Protein AF-A0A1A8HWH2-F1 (afdb_monomer_lite)

pLDDT: mean 95.81, std 5.69, range [59.25, 98.81]

Sequence (118 aa):
CTEYQDLVLVTSTRELREAEMRHKIACLISIEGGHSIDSSLPALRMFYQLGVRSMSLTHTCNTPWAESSSKLYNVFQRQGNSLTGFGKAVVEEMNRLGMMVDLSHTSWATAWAVLNHS

Secondary structure (DSSP, 8-state):
--SSTTEEE--SHHHHHHHHHTT-EEE-EEEE-GGGGTT-HHHHHHHHHTTEEEEES-SSS--SSB-BS--S--TT--SS-SB-HHHHHHHHHHHHHT-EEE-TTB-HHHHHHHHTT-

InterPro domains:
  IPR000180 Membrane dipeptidase, active site [PS00869] (31-53)
  IPR008257 Peptidase M19 [PF01244] (3-118)
  IPR008257 Peptidase M19 [PS51365] (1-118)
  IPR008257 Peptidase M19 [PTHR10443] (1-118)
  IPR032466 Metal-dependent hydrolase [SSF51556] (7-118)

Organism: Nothobranchius kuhntae (NCBI:txid321403)

Foldseek 3Di:
DPPDPQEDEDQDPVVVVVSVVVNHDYDADEAEALVQQVLPPVSVVVVVVVRHQEYEHHHLQQDCAAAFQHPPDCVNPDPPAGGDPSNLVVLVSCVVSNHHYDPPRGHPNRVVVSVVSD

Radius of gyration: 15.86 Å; chains: 1; bounding box: 38×27×41 Å

Structure (mmCIF, N/CA/C/O backbone):
data_AF-A0A1A8HWH2-F1
#
_entry.id   AF-A0A1A8HWH2-F1
#
loop_
_atom_site.group_PDB
_atom_site.id
_atom_site.type_symbol
_atom_site.label_atom_id
_atom_site.label_alt_id
_atom_site.label_comp_id
_atom_site.label_asym_id
_atom_site.label_entity_id
_atom_site.label_seq_id
_atom_site.pdbx_PDB_ins_code
_atom_site.Cartn_x
_atom_site.Cartn_y
_atom_site.Cartn_z
_atom_site.occupancy
_atom_site.B_iso_or_equiv
_atom_site.auth_seq_id
_atom_site.auth_comp_id
_atom_site.auth_asym_id
_atom_site.auth_atom_id
_atom_site.pdbx_PDB_model_num
ATOM 1 N N . CYS A 1 1 ? -4.919 -9.438 17.373 1.00 88.56 1 CYS A N 1
ATOM 2 C CA . CYS A 1 1 ? -5.876 -8.600 18.134 1.00 88.56 1 CYS A CA 1
ATOM 3 C C . CYS A 1 1 ? -7.103 -9.387 18.604 1.00 88.56 1 CYS A C 1
ATOM 5 O O . CYS A 1 1 ? -8.127 -8.784 18.878 1.00 88.56 1 CYS A O 1
ATOM 7 N N . THR A 1 2 ? -7.011 -10.718 18.712 1.00 90.00 2 THR A N 1
ATOM 8 C CA . THR A 1 2 ? -8.106 -11.599 19.160 1.00 90.00 2 THR A CA 1
ATOM 9 C C . THR A 1 2 ? -7.841 -12.225 20.530 1.00 90.00 2 THR A C 1
ATOM 11 O O . THR A 1 2 ? -8.784 -12.619 21.201 1.00 90.00 2 THR A O 1
ATOM 14 N N . GLU A 1 3 ? -6.576 -12.306 20.952 1.00 94.75 3 GLU A N 1
ATOM 15 C CA . GLU A 1 3 ? -6.183 -12.922 22.228 1.00 94.75 3 GLU A CA 1
ATOM 16 C C . GLU A 1 3 ? -6.410 -12.006 23.437 1.00 94.75 3 GLU A C 1
ATOM 18 O O . GLU A 1 3 ? -6.755 -12.475 24.517 1.00 94.75 3 GLU A O 1
ATOM 23 N N . TYR A 1 4 ? -6.249 -10.693 23.256 1.00 95.88 4 TYR A N 1
ATOM 24 C CA . TYR A 1 4 ? -6.358 -9.703 24.325 1.00 95.88 4 TYR A CA 1
ATOM 25 C C . TYR A 1 4 ? -7.631 -8.883 24.158 1.00 95.88 4 TYR A C 1
ATOM 27 O O . TYR A 1 4 ? -7.832 -8.262 23.115 1.00 95.88 4 TYR A O 1
ATOM 35 N N . GLN A 1 5 ? -8.458 -8.833 25.206 1.00 94.44 5 GLN A N 1
ATOM 36 C CA . GLN A 1 5 ? -9.736 -8.116 25.181 1.00 94.44 5 GLN A CA 1
ATOM 37 C C . GLN A 1 5 ? -9.581 -6.610 24.949 1.00 94.44 5 GLN A C 1
ATOM 39 O O . GLN A 1 5 ? -10.539 -5.967 24.525 1.00 94.44 5 GLN A O 1
ATOM 44 N N . ASP A 1 6 ? -8.412 -6.035 25.236 1.00 97.00 6 ASP A N 1
ATOM 45 C CA . ASP A 1 6 ? -8.134 -4.604 25.070 1.00 97.00 6 ASP A CA 1
ATOM 46 C C . ASP A 1 6 ? -7.786 -4.213 23.636 1.00 97.00 6 ASP A C 1
ATOM 48 O O . ASP A 1 6 ? -7.819 -3.030 23.306 1.00 97.00 6 ASP A O 1
ATOM 52 N N . LEU A 1 7 ? -7.499 -5.188 22.773 1.00 97.94 7 LEU A N 1
ATOM 53 C CA . LEU A 1 7 ? -7.168 -4.959 21.374 1.00 97.94 7 LEU A CA 1
ATOM 54 C C . LEU A 1 7 ? -8.399 -5.163 20.491 1.00 97.94 7 LEU A C 1
ATOM 56 O O . LEU A 1 7 ? -9.180 -6.090 20.693 1.00 97.94 7 LEU A O 1
ATOM 60 N N . VAL A 1 8 ? -8.539 -4.343 19.453 1.00 97.94 8 VAL A N 1
ATOM 61 C CA . VAL A 1 8 ? -9.572 -4.532 18.428 1.00 97.94 8 VAL A CA 1
ATOM 62 C C . VAL A 1 8 ? -9.005 -4.220 17.050 1.00 97.94 8 VAL A C 1
ATOM 64 O O . VAL A 1 8 ? -8.377 -3.184 16.852 1.00 97.94 8 VAL A O 1
ATOM 67 N N . LEU A 1 9 ? -9.200 -5.128 16.090 1.00 97.56 9 LEU A N 1
ATOM 68 C CA . LEU A 1 9 ? -8.873 -4.856 14.691 1.00 97.56 9 LEU A CA 1
ATOM 69 C C . LEU A 1 9 ? -9.832 -3.792 14.157 1.00 97.56 9 LEU A C 1
ATOM 71 O O . LEU A 1 9 ? -11.045 -3.946 14.290 1.00 97.56 9 LEU A O 1
ATOM 75 N N . VAL A 1 10 ? -9.288 -2.744 13.545 1.00 98.00 10 VAL A N 1
ATOM 76 C CA . VAL A 1 10 ? -10.076 -1.702 12.889 1.00 98.00 10 VAL A CA 1
ATOM 77 C C . VAL A 1 10 ? -9.619 -1.522 11.454 1.00 98.00 10 VAL A C 1
ATOM 79 O O . VAL A 1 10 ? -8.441 -1.632 11.118 1.00 98.00 10 VAL A O 1
ATOM 82 N N . THR A 1 11 ? -10.582 -1.229 10.596 1.00 98.06 11 THR A N 1
ATOM 83 C CA . THR A 1 11 ? -10.381 -1.114 9.154 1.00 98.06 11 THR A CA 1
ATOM 84 C C . THR A 1 11 ? -11.013 0.146 8.564 1.00 98.06 11 THR A C 1
ATOM 86 O O . THR A 1 11 ? -10.996 0.351 7.350 1.00 98.06 11 THR A O 1
ATOM 89 N N . SER A 1 12 ? -11.565 1.013 9.412 1.00 97.69 12 SER A N 1
ATOM 90 C CA . SER A 1 12 ? -12.139 2.296 9.021 1.00 97.69 12 SER A CA 1
ATOM 91 C C . SER A 1 12 ? -11.963 3.337 10.125 1.00 97.69 12 SER A C 1
ATOM 93 O O . SER A 1 12 ? -11.773 3.009 11.296 1.00 97.69 12 SER A O 1
ATOM 95 N N . THR A 1 13 ? -12.083 4.614 9.764 1.00 97.00 13 THR A N 1
ATOM 96 C CA . THR A 1 13 ? -12.064 5.725 10.729 1.00 97.00 13 THR A CA 1
ATOM 97 C C . THR A 1 13 ? -13.238 5.667 11.706 1.00 97.00 13 THR A C 1
ATOM 99 O O . THR A 1 13 ? -13.101 6.080 12.856 1.00 97.00 13 THR A O 1
ATOM 102 N N . ARG A 1 14 ? -14.384 5.121 11.279 1.00 98.12 14 ARG A N 1
ATOM 103 C CA . ARG A 1 14 ? -15.536 4.868 12.151 1.00 98.12 14 ARG A CA 1
ATOM 104 C C . ARG A 1 14 ? -15.188 3.841 13.228 1.00 98.12 14 ARG A C 1
ATOM 106 O O . ARG A 1 14 ? -15.367 4.128 14.405 1.00 98.12 14 ARG A O 1
ATOM 113 N N . GLU A 1 15 ? -14.639 2.693 12.836 1.00 97.94 15 GLU A N 1
ATOM 114 C CA . GLU A 1 15 ? -14.221 1.644 13.778 1.00 97.94 15 GLU A CA 1
ATOM 115 C C . GLU A 1 15 ? -13.112 2.125 14.723 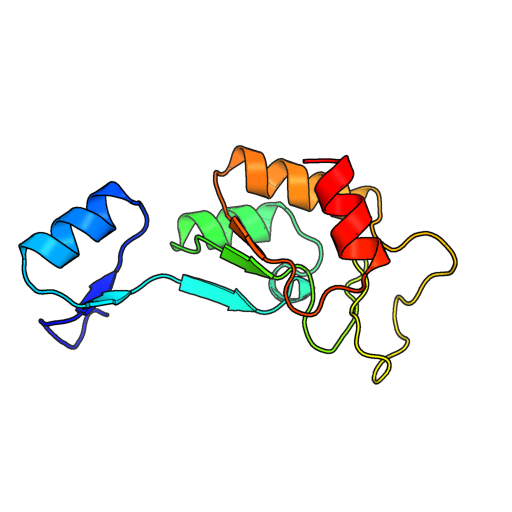1.00 97.94 15 GLU A C 1
ATOM 117 O O . GLU A 1 15 ? -13.131 1.790 15.905 1.00 97.94 15 GLU A O 1
ATOM 122 N N . LEU A 1 16 ? -12.186 2.958 14.233 1.00 97.69 16 LEU A N 1
ATOM 123 C CA . LEU A 1 16 ? -11.168 3.607 15.062 1.00 97.69 16 LEU A CA 1
ATOM 124 C C . LEU A 1 16 ? -11.803 4.476 16.163 1.00 97.69 16 LEU A C 1
ATOM 126 O O . LEU A 1 16 ? -11.462 4.320 17.333 1.00 97.69 16 LEU A O 1
ATOM 130 N N . ARG A 1 17 ? -12.773 5.335 15.816 1.00 98.06 17 ARG A N 1
ATOM 131 C CA . ARG A 1 17 ? -13.507 6.163 16.794 1.00 98.06 17 ARG A CA 1
ATOM 132 C C . ARG A 1 17 ? -14.328 5.316 17.772 1.00 98.06 17 ARG A C 1
ATOM 134 O O . ARG A 1 17 ? -14.395 5.621 18.956 1.00 98.06 17 ARG A O 1
ATOM 141 N N .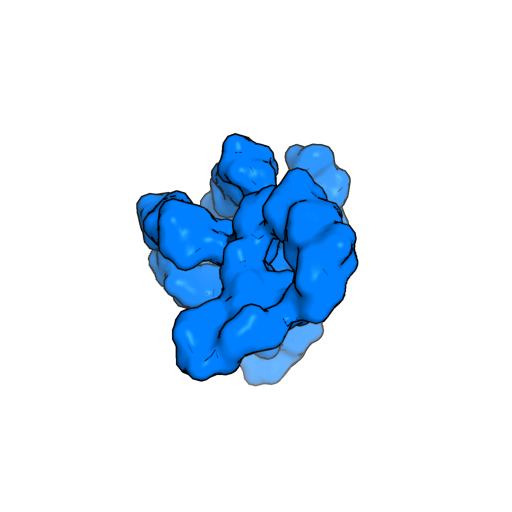 GLU A 1 18 ? -14.940 4.230 17.302 1.00 98.12 18 GLU A N 1
ATOM 142 C CA . GLU A 1 18 ? -15.672 3.282 18.155 1.00 98.12 18 GLU A CA 1
ATOM 143 C C . GLU A 1 18 ? -14.755 2.513 19.116 1.00 98.12 18 GLU A C 1
ATOM 145 O O . GLU A 1 18 ? -15.177 2.152 20.216 1.00 98.12 18 GLU A O 1
ATOM 150 N N . ALA A 1 19 ? -13.513 2.226 18.722 1.00 97.50 19 ALA A N 1
ATOM 151 C CA . ALA A 1 19 ? -12.510 1.643 19.608 1.00 97.50 19 ALA A CA 1
ATOM 152 C C . ALA A 1 19 ? -12.100 2.637 20.703 1.00 97.50 19 ALA A C 1
ATOM 154 O O . ALA A 1 19 ? -12.093 2.273 21.878 1.00 97.50 19 ALA A O 1
ATOM 155 N N . GLU A 1 20 ? -11.861 3.897 20.331 1.00 96.56 20 GLU A N 1
ATOM 156 C CA . GLU A 1 20 ? -11.516 4.980 21.257 1.00 96.56 20 GLU A CA 1
ATOM 157 C C . GLU A 1 20 ? -12.611 5.204 22.313 1.00 96.56 20 GLU A C 1
ATOM 159 O O . GLU A 1 20 ? -12.327 5.167 23.510 1.00 96.56 20 GLU A O 1
ATOM 164 N N . MET A 1 21 ? -13.880 5.315 21.896 1.00 97.88 21 MET A N 1
ATOM 165 C CA . MET A 1 21 ? -15.023 5.465 22.814 1.00 97.88 21 MET A CA 1
ATOM 166 C C . MET A 1 21 ? -15.193 4.282 23.778 1.00 97.88 21 MET A C 1
ATOM 168 O O . MET A 1 21 ? -15.743 4.441 24.863 1.00 97.88 21 MET A O 1
ATOM 172 N N . ARG A 1 22 ? -14.744 3.084 23.386 1.00 97.06 22 ARG A N 1
ATOM 173 C CA . ARG A 1 22 ? -14.793 1.869 24.215 1.00 97.06 22 ARG A CA 1
ATOM 174 C C . ARG A 1 22 ? -13.513 1.642 25.021 1.00 97.06 22 ARG A C 1
ATOM 176 O O . ARG A 1 22 ? -13.376 0.575 25.619 1.00 97.06 22 ARG A O 1
ATOM 183 N N . HIS A 1 23 ? -12.585 2.601 25.022 1.00 97.12 23 HIS A N 1
ATOM 184 C CA . HIS A 1 23 ? -11.275 2.494 25.667 1.00 97.12 23 HIS A CA 1
ATOM 185 C C . HIS A 1 23 ? -10.484 1.251 25.218 1.00 97.12 23 HIS A C 1
ATOM 187 O O . HIS A 1 23 ? -9.858 0.567 26.027 1.00 97.12 23 HIS A O 1
ATOM 193 N N . LYS A 1 24 ? -10.536 0.936 23.918 1.00 97.94 24 LYS A N 1
ATOM 194 C CA . LYS A 1 24 ? -9.783 -0.158 23.291 1.00 97.94 24 LYS A CA 1
ATOM 195 C C . LYS A 1 24 ? -8.616 0.376 22.468 1.00 97.94 24 LYS A C 1
ATOM 197 O O . LYS A 1 24 ? -8.697 1.448 21.874 1.00 97.94 24 LYS A O 1
ATOM 202 N N . ILE A 1 25 ? -7.548 -0.410 22.383 1.00 97.88 25 ILE A N 1
ATOM 203 C CA . ILE A 1 25 ? -6.407 -0.156 21.506 1.00 97.88 25 ILE A CA 1
ATOM 204 C C . ILE A 1 25 ? -6.769 -0.648 20.103 1.00 97.88 25 ILE A C 1
ATOM 206 O O . ILE A 1 25 ? -6.955 -1.844 19.858 1.00 97.88 25 ILE A O 1
ATOM 210 N N . ALA A 1 26 ? -6.872 0.296 19.176 1.00 97.62 26 ALA A N 1
ATOM 211 C CA . ALA A 1 26 ? -7.134 0.026 17.775 1.00 97.62 26 ALA A CA 1
ATOM 212 C C . ALA A 1 26 ? -5.888 -0.538 17.075 1.00 97.62 26 ALA A C 1
ATOM 214 O O . ALA A 1 26 ? -4.846 0.110 17.008 1.00 97.62 26 ALA A O 1
ATOM 215 N N . CYS A 1 27 ? -6.014 -1.733 16.508 1.00 97.56 27 CYS A N 1
ATOM 216 C CA . CYS A 1 27 ? -5.010 -2.337 15.647 1.00 97.56 27 CYS A CA 1
ATOM 217 C C . CYS A 1 27 ? -5.332 -2.046 14.181 1.00 97.56 27 CYS A C 1
ATOM 219 O O . CYS A 1 27 ? -6.394 -2.448 13.705 1.00 97.56 27 CYS A O 1
ATOM 221 N N . LEU A 1 28 ? -4.397 -1.449 13.445 1.00 96.88 28 LEU A N 1
ATOM 222 C CA . LEU A 1 28 ? -4.438 -1.387 11.984 1.00 96.88 28 LEU A CA 1
ATOM 223 C C . LEU A 1 28 ? -3.347 -2.277 11.394 1.00 96.88 28 LEU A C 1
ATOM 225 O O . LEU A 1 28 ? -2.276 -2.424 11.980 1.00 96.88 28 LEU A O 1
ATOM 229 N N . ILE A 1 29 ? -3.611 -2.845 10.218 1.00 98.12 29 ILE A N 1
ATOM 230 C CA . ILE A 1 29 ? -2.623 -3.632 9.479 1.00 98.12 29 ILE A CA 1
ATOM 231 C C . ILE A 1 29 ? -2.051 -2.764 8.354 1.00 98.12 29 ILE A C 1
ATOM 233 O O . ILE A 1 29 ? -2.794 -2.255 7.506 1.00 98.12 29 ILE A O 1
ATOM 237 N N . SER A 1 30 ? -0.727 -2.618 8.355 1.00 98.19 30 SER A N 1
ATOM 238 C CA . SER A 1 30 ? 0.052 -1.986 7.290 1.00 98.19 30 SER A CA 1
ATOM 239 C C . SER A 1 30 ? 1.058 -2.987 6.731 1.00 98.19 30 SER A C 1
ATOM 241 O O . SER A 1 30 ? 1.589 -3.808 7.479 1.00 98.19 30 SER A O 1
ATOM 243 N N . ILE A 1 31 ? 1.312 -2.916 5.428 1.00 98.56 31 ILE A N 1
ATOM 244 C CA . ILE A 1 31 ? 2.380 -3.666 4.765 1.00 98.56 31 ILE A CA 1
ATOM 245 C C . ILE A 1 31 ? 3.566 -2.734 4.542 1.00 98.56 31 ILE A C 1
ATOM 247 O O . ILE A 1 31 ? 3.437 -1.703 3.884 1.00 98.56 31 ILE A O 1
ATOM 251 N N . GLU A 1 32 ? 4.738 -3.123 5.032 1.00 98.44 32 GLU A N 1
ATOM 252 C CA . GLU A 1 32 ? 5.974 -2.383 4.795 1.00 98.44 32 GLU A CA 1
ATOM 253 C C . GLU A 1 32 ? 6.737 -2.973 3.598 1.00 98.44 32 GLU A C 1
ATOM 255 O O . GLU A 1 32 ? 7.540 -3.897 3.719 1.00 98.44 32 GLU A O 1
ATOM 260 N N . GLY A 1 33 ? 6.468 -2.434 2.410 1.00 98.12 33 GLY A N 1
ATOM 261 C CA . GLY A 1 33 ? 7.179 -2.741 1.179 1.00 98.12 33 GLY A CA 1
ATOM 262 C C . GLY A 1 33 ? 6.328 -3.459 0.136 1.00 98.12 33 GLY A C 1
ATOM 263 O O . GLY A 1 33 ? 5.839 -4.576 0.329 1.00 98.12 33 GLY A O 1
ATOM 264 N N . GLY A 1 34 ? 6.261 -2.855 -1.051 1.00 98.31 34 GLY A N 1
ATOM 265 C CA . GLY A 1 34 ? 5.501 -3.356 -2.195 1.00 98.31 34 GLY A CA 1
ATOM 266 C C . GLY A 1 34 ? 6.016 -4.662 -2.810 1.00 98.31 34 GLY A C 1
ATOM 267 O O . GLY A 1 34 ? 5.353 -5.238 -3.668 1.00 98.31 34 GLY A O 1
ATOM 268 N N . HIS A 1 35 ? 7.165 -5.184 -2.372 1.00 97.88 35 HIS A N 1
ATOM 269 C CA . HIS A 1 35 ? 7.586 -6.538 -2.747 1.00 97.88 35 HIS A CA 1
ATOM 270 C C . HIS A 1 35 ? 6.603 -7.604 -2.224 1.00 97.88 35 HIS A C 1
ATOM 272 O O . HIS A 1 35 ? 6.485 -8.663 -2.829 1.00 97.88 35 HIS A O 1
ATOM 278 N N . SER A 1 36 ? 5.826 -7.291 -1.181 1.00 98.50 36 SER A N 1
ATOM 279 C CA . SER A 1 36 ? 4.786 -8.166 -0.622 1.00 98.50 36 SER A CA 1
ATOM 280 C C . SER A 1 36 ? 3.675 -8.526 -1.611 1.00 98.50 36 SER A C 1
ATOM 282 O O . SER A 1 36 ? 3.053 -9.574 -1.467 1.00 98.50 36 SER A O 1
ATOM 284 N N . ILE A 1 37 ? 3.409 -7.674 -2.611 1.00 98.62 37 ILE A N 1
ATOM 285 C CA . ILE A 1 37 ? 2.388 -7.947 -3.634 1.00 98.62 37 ILE A CA 1
ATOM 286 C C . ILE A 1 37 ? 2.948 -8.663 -4.863 1.00 98.62 37 ILE A C 1
ATOM 288 O O . ILE A 1 37 ? 2.181 -8.925 -5.779 1.00 98.62 37 ILE A O 1
ATOM 292 N N . ASP A 1 38 ? 4.260 -8.909 -4.927 1.00 98.25 38 ASP A N 1
ATOM 293 C CA . ASP A 1 38 ? 4.953 -9.546 -6.057 1.00 98.25 38 ASP A CA 1
ATOM 294 C C . ASP A 1 38 ? 4.469 -9.067 -7.442 1.00 98.25 38 ASP A C 1
ATOM 296 O O . ASP A 1 38 ? 4.135 -9.832 -8.342 1.00 98.25 38 ASP A O 1
ATOM 300 N N . SER A 1 39 ? 4.354 -7.743 -7.595 1.00 98.38 39 SER A N 1
ATOM 301 C CA . SER A 1 39 ? 3.850 -7.099 -8.820 1.00 98.38 39 SER A CA 1
ATOM 302 C C . SER A 1 39 ? 2.460 -7.591 -9.276 1.00 98.38 39 SER A C 1
ATOM 304 O O . SER A 1 39 ? 2.181 -7.676 -10.471 1.00 98.38 39 SER A O 1
ATOM 306 N N . SER A 1 40 ? 1.559 -7.870 -8.328 1.00 98.69 40 SER A N 1
ATOM 307 C CA . SER A 1 40 ? 0.204 -8.377 -8.574 1.00 98.69 40 SER A CA 1
ATOM 308 C C . SER A 1 40 ? -0.875 -7.485 -7.946 1.00 98.69 40 SER A C 1
ATOM 310 O O . SER A 1 40 ? -1.037 -7.418 -6.726 1.00 98.69 40 SER A O 1
ATOM 312 N N . LEU A 1 41 ? -1.688 -6.829 -8.785 1.00 98.75 41 LEU A N 1
ATOM 313 C CA . LEU A 1 41 ? -2.887 -6.104 -8.331 1.00 98.75 41 LEU A CA 1
ATOM 314 C C . LEU A 1 41 ? -3.931 -7.023 -7.661 1.00 98.75 41 LEU A C 1
ATOM 316 O O . LEU A 1 41 ? -4.543 -6.603 -6.678 1.00 98.75 41 LEU A O 1
ATOM 320 N N . PRO A 1 42 ? -4.156 -8.273 -8.123 1.00 98.75 42 PRO A N 1
ATOM 321 C CA . PRO A 1 42 ? -4.957 -9.232 -7.366 1.00 98.75 42 PRO A CA 1
ATOM 322 C C . PRO A 1 42 ? -4.452 -9.461 -5.936 1.00 98.75 42 PRO A C 1
ATOM 324 O O . PRO A 1 42 ? -5.269 -9.480 -5.017 1.00 98.75 42 PRO A O 1
ATOM 327 N N . ALA A 1 43 ? -3.134 -9.576 -5.731 1.00 98.75 43 ALA A N 1
ATOM 328 C CA . ALA A 1 43 ? -2.566 -9.733 -4.391 1.00 98.75 43 ALA A CA 1
ATOM 329 C C . ALA A 1 43 ? -2.817 -8.490 -3.522 1.00 98.75 43 ALA A C 1
ATOM 331 O O . ALA A 1 43 ? -3.259 -8.623 -2.383 1.00 98.75 43 ALA A O 1
ATOM 332 N N . LEU A 1 44 ? -2.646 -7.282 -4.077 1.00 98.81 44 LEU A N 1
ATOM 333 C CA . LEU A 1 44 ? -2.989 -6.026 -3.396 1.00 98.81 44 LEU A CA 1
ATOM 334 C C . LEU A 1 44 ? -4.454 -6.005 -2.921 1.00 98.81 44 LEU A C 1
ATOM 336 O O . LEU A 1 44 ? -4.734 -5.698 -1.760 1.00 98.81 44 LEU A O 1
ATOM 340 N N . ARG A 1 45 ? -5.396 -6.381 -3.796 1.00 98.81 45 ARG A N 1
ATOM 341 C CA . ARG A 1 45 ? -6.823 -6.474 -3.442 1.00 98.81 45 ARG A CA 1
ATOM 342 C C . ARG A 1 45 ? -7.090 -7.520 -2.366 1.00 98.81 45 ARG A C 1
ATOM 344 O O . ARG A 1 45 ? -7.890 -7.268 -1.468 1.00 98.81 45 ARG A O 1
ATOM 351 N N . MET A 1 46 ? -6.428 -8.671 -2.444 1.00 98.75 46 MET A N 1
ATOM 352 C CA . MET A 1 46 ? -6.536 -9.722 -1.433 1.00 98.75 46 MET A CA 1
ATOM 353 C C . MET A 1 46 ? -6.061 -9.217 -0.064 1.00 98.75 46 MET A C 1
ATOM 355 O O . MET A 1 46 ? -6.767 -9.393 0.923 1.00 98.75 46 MET A O 1
ATOM 359 N N . PHE A 1 47 ? -4.928 -8.512 0.008 1.00 98.75 47 PHE A N 1
ATOM 360 C CA . PHE A 1 47 ? -4.465 -7.904 1.260 1.00 98.75 47 PHE A CA 1
ATOM 361 C C . PHE A 1 47 ? -5.464 -6.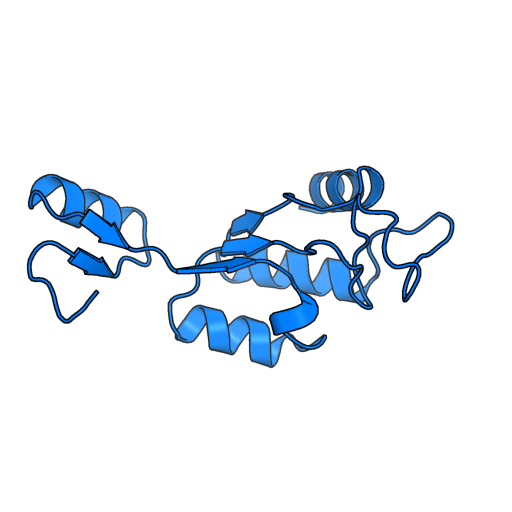896 1.828 1.00 98.75 47 PHE A C 1
ATOM 363 O O . PHE A 1 47 ? -5.739 -6.908 3.029 1.00 98.75 47 PHE A O 1
ATOM 370 N N . TYR A 1 48 ? -6.066 -6.064 0.977 1.00 98.75 48 TYR A N 1
ATOM 371 C CA . TYR A 1 48 ? -7.119 -5.152 1.419 1.00 98.75 48 TYR A CA 1
ATOM 372 C C . TYR A 1 48 ? -8.325 -5.902 2.008 1.00 98.75 48 TYR A C 1
ATOM 374 O O . TYR A 1 48 ? -8.838 -5.516 3.064 1.00 98.75 48 TYR A O 1
ATOM 382 N N . GLN A 1 49 ? -8.758 -6.995 1.368 1.00 98.44 49 GLN A N 1
ATOM 383 C CA . GLN A 1 49 ? -9.836 -7.855 1.874 1.00 98.44 49 GLN A CA 1
ATOM 384 C C . GLN A 1 49 ? -9.481 -8.506 3.219 1.00 98.44 49 GLN A C 1
ATOM 386 O O . GLN A 1 49 ? -10.357 -8.655 4.066 1.00 98.44 49 GLN A O 1
ATOM 391 N N . LEU A 1 50 ? -8.203 -8.820 3.450 1.00 98.06 50 LEU A N 1
ATOM 392 C CA . LEU A 1 50 ? -7.690 -9.346 4.721 1.00 98.06 50 LEU A CA 1
ATOM 393 C C . LEU A 1 50 ? -7.532 -8.277 5.823 1.00 98.06 50 LEU A C 1
ATOM 395 O O . LEU A 1 50 ? -7.137 -8.606 6.938 1.00 98.06 50 LEU A O 1
ATOM 399 N N . GLY A 1 51 ? -7.855 -7.009 5.541 1.00 98.06 51 GLY A N 1
ATOM 400 C CA . GLY A 1 51 ? -7.878 -5.928 6.533 1.00 98.06 51 GLY A CA 1
ATOM 401 C C . GLY A 1 51 ? -6.714 -4.940 6.452 1.00 98.06 51 GLY A C 1
ATOM 402 O O . GLY A 1 51 ? -6.645 -4.027 7.272 1.00 98.06 51 GLY A O 1
ATOM 403 N N . VAL A 1 52 ? -5.821 -5.064 5.465 1.00 98.62 52 VAL A N 1
ATOM 404 C CA . VAL A 1 52 ? -4.736 -4.093 5.248 1.00 98.62 52 VAL A CA 1
ATOM 405 C C . VAL A 1 52 ? -5.311 -2.745 4.817 1.00 98.62 52 VAL A C 1
ATOM 407 O O . VAL A 1 52 ? -6.178 -2.679 3.941 1.00 98.62 52 VAL A O 1
ATOM 410 N N . ARG A 1 53 ? -4.836 -1.653 5.427 1.00 98.50 53 ARG A N 1
ATOM 411 C CA . ARG A 1 53 ? -5.296 -0.283 5.123 1.00 98.50 53 ARG A CA 1
ATOM 412 C C . ARG A 1 53 ? -4.194 0.683 4.712 1.00 98.50 53 ARG A C 1
ATOM 414 O O . ARG A 1 53 ? -4.504 1.799 4.308 1.00 98.50 53 ARG A O 1
ATOM 421 N N . SER A 1 54 ? -2.944 0.242 4.737 1.00 98.44 54 SER A N 1
ATOM 422 C CA . SER A 1 54 ? -1.797 1.007 4.261 1.00 98.44 54 SER A CA 1
ATOM 423 C C . SER A 1 54 ? -0.751 0.074 3.667 1.00 98.44 54 SER A C 1
ATOM 425 O O . SER A 1 54 ? -0.606 -1.062 4.127 1.00 98.44 54 SER A O 1
ATOM 427 N N . MET A 1 55 ? -0.022 0.549 2.662 1.00 98.75 55 MET A N 1
ATOM 428 C CA . MET A 1 55 ? 1.160 -0.137 2.150 1.00 98.75 55 MET A CA 1
ATOM 429 C C . MET A 1 55 ? 2.228 0.879 1.756 1.00 98.75 55 MET A C 1
ATOM 431 O O . MET A 1 55 ? 1.931 1.824 1.021 1.00 98.75 55 MET A O 1
ATOM 435 N N . SER A 1 56 ? 3.471 0.663 2.190 1.00 98.50 56 SER A N 1
ATOM 436 C CA . SER A 1 56 ? 4.606 1.415 1.657 1.00 98.50 56 SER A CA 1
ATOM 437 C C . SER A 1 56 ? 5.053 0.844 0.315 1.00 98.50 56 SER A C 1
ATOM 439 O O . SER A 1 56 ? 5.148 -0.373 0.129 1.00 98.50 56 SER A O 1
ATOM 441 N N . LEU A 1 57 ? 5.309 1.716 -0.665 1.00 98.31 57 LEU A N 1
ATOM 442 C CA . LEU A 1 57 ? 5.612 1.270 -2.035 1.00 98.31 57 LEU A CA 1
ATOM 443 C C . LEU A 1 57 ? 6.942 0.510 -2.124 1.00 98.31 57 LEU A C 1
ATOM 445 O O . LEU A 1 57 ? 7.107 -0.384 -2.956 1.00 98.31 57 LEU A O 1
ATOM 449 N N . THR A 1 58 ? 7.879 0.834 -1.238 1.00 98.19 58 THR A N 1
ATOM 450 C CA . THR A 1 58 ? 9.202 0.216 -1.137 1.00 98.19 58 THR A CA 1
ATOM 451 C C . THR A 1 58 ? 9.597 0.043 0.326 1.00 98.19 58 THR A C 1
ATOM 453 O O . THR A 1 58 ? 8.988 0.626 1.212 1.00 98.19 58 THR A O 1
ATOM 456 N N . HIS A 1 59 ? 10.653 -0.728 0.567 1.00 97.50 59 HIS A N 1
ATOM 457 C CA . HIS A 1 59 ? 11.380 -0.745 1.840 1.00 97.50 59 HIS A CA 1
ATOM 458 C C . HIS A 1 59 ? 12.856 -0.430 1.521 1.00 97.50 59 HIS A C 1
ATOM 460 O O . HIS A 1 59 ? 13.125 0.411 0.665 1.00 97.50 59 HIS A O 1
ATOM 466 N N . THR A 1 60 ? 13.834 -1.113 2.116 1.00 96.38 60 THR A N 1
ATOM 467 C CA . THR A 1 60 ? 15.272 -0.964 1.808 1.00 96.38 60 THR A CA 1
ATOM 468 C C . THR A 1 60 ? 15.649 -1.340 0.366 1.00 96.38 60 THR A C 1
ATOM 470 O O . THR A 1 60 ? 16.746 -1.008 -0.082 1.00 96.38 60 THR A O 1
ATOM 473 N N . CYS A 1 61 ? 14.776 -2.032 -0.370 1.00 95.44 61 CYS A N 1
ATOM 474 C CA . CYS A 1 61 ? 14.981 -2.444 -1.759 1.00 95.44 61 CYS A CA 1
ATOM 475 C C . CYS A 1 61 ? 13.960 -1.804 -2.711 1.00 95.44 61 CYS A C 1
ATOM 477 O O . CYS A 1 61 ? 12.834 -1.477 -2.325 1.00 95.44 61 CYS A O 1
ATOM 479 N N . ASN A 1 62 ? 14.362 -1.656 -3.976 1.00 96.75 62 ASN A N 1
ATOM 480 C CA . ASN A 1 62 ? 13.452 -1.282 -5.057 1.00 96.75 62 ASN A CA 1
ATOM 481 C C . ASN A 1 62 ? 12.484 -2.436 -5.348 1.00 96.75 62 ASN A C 1
ATOM 483 O O . ASN A 1 62 ? 12.844 -3.609 -5.230 1.00 96.75 62 ASN A O 1
ATOM 487 N N . THR A 1 63 ? 11.284 -2.108 -5.815 1.00 97.62 63 THR A N 1
ATOM 488 C CA . THR A 1 63 ? 10.395 -3.079 -6.463 1.00 97.62 63 THR A CA 1
ATOM 489 C C . THR A 1 63 ? 10.582 -3.005 -7.984 1.00 97.62 63 THR A C 1
ATOM 491 O O . THR A 1 63 ? 11.140 -2.025 -8.498 1.00 97.62 63 THR A O 1
ATOM 494 N N . PRO A 1 64 ? 10.068 -3.975 -8.767 1.00 97.12 64 PRO A N 1
ATOM 495 C CA . PRO A 1 64 ? 10.039 -3.868 -10.226 1.00 97.12 64 PRO A CA 1
ATOM 496 C C . PRO A 1 64 ? 9.319 -2.621 -10.745 1.00 97.12 64 PRO A C 1
ATOM 498 O O . PRO A 1 64 ? 9.459 -2.301 -11.924 1.00 97.12 64 PRO A O 1
ATOM 501 N N . TRP A 1 65 ? 8.629 -1.863 -9.888 1.00 97.44 65 TRP A N 1
ATOM 502 C CA . TRP A 1 65 ? 7.765 -0.760 -10.281 1.00 97.44 65 TRP A CA 1
ATOM 503 C C . TRP A 1 65 ? 7.929 0.559 -9.506 1.00 97.44 65 TRP A C 1
ATOM 505 O O . TRP A 1 65 ? 7.382 1.556 -9.983 1.00 97.44 65 TRP A O 1
ATOM 515 N N . ALA A 1 66 ? 8.695 0.598 -8.409 1.00 97.50 66 ALA A N 1
ATOM 516 C CA . ALA A 1 66 ? 9.014 1.797 -7.625 1.00 97.50 66 ALA A CA 1
ATOM 517 C C . ALA A 1 66 ? 10.449 1.755 -7.057 1.00 97.50 66 ALA A C 1
ATOM 519 O O . ALA A 1 66 ? 10.957 0.685 -6.712 1.00 97.50 66 ALA A O 1
ATOM 520 N N . GLU A 1 67 ? 11.105 2.914 -6.942 1.00 96.94 67 GLU A N 1
ATOM 521 C CA . GLU A 1 67 ? 12.454 3.024 -6.363 1.00 96.94 67 GLU A CA 1
ATOM 522 C C . GLU A 1 67 ? 12.463 3.408 -4.882 1.00 96.94 67 GLU A C 1
ATOM 524 O O . GLU A 1 67 ? 11.706 4.282 -4.448 1.00 96.94 67 GLU A O 1
ATOM 529 N N . SER A 1 68 ? 13.396 2.800 -4.148 1.00 96.88 68 SER A N 1
ATOM 530 C CA . SER A 1 68 ? 13.735 3.089 -2.757 1.00 96.88 68 SER A CA 1
ATOM 531 C C . SER A 1 68 ? 14.751 4.235 -2.653 1.00 96.88 68 SER A C 1
ATOM 533 O O . SER A 1 68 ? 15.563 4.472 -3.554 1.00 96.88 68 SER A O 1
ATOM 535 N N . SER A 1 69 ? 14.736 4.959 -1.534 1.00 95.81 69 SER A N 1
ATOM 536 C CA . SER A 1 69 ? 15.772 5.932 -1.171 1.00 95.81 69 SER A CA 1
ATOM 537 C C . SER A 1 69 ? 17.101 5.257 -0.835 1.00 95.81 69 SER A C 1
ATOM 539 O O . SER A 1 69 ? 18.165 5.853 -1.026 1.00 95.81 69 SER A O 1
ATOM 541 N N . SER A 1 70 ? 17.048 4.004 -0.382 1.00 94.50 70 SER A N 1
ATOM 542 C CA . SER A 1 70 ? 18.219 3.193 -0.083 1.00 94.50 70 SER A CA 1
ATOM 543 C C . SER A 1 70 ? 19.043 2.923 -1.341 1.00 94.50 70 SER A C 1
ATOM 545 O O . SER A 1 70 ? 18.517 2.670 -2.424 1.00 94.50 70 SER A O 1
ATOM 547 N N . LYS A 1 71 ? 20.368 2.936 -1.180 1.00 90.19 71 LYS A N 1
ATOM 548 C CA . LYS A 1 71 ? 21.338 2.553 -2.218 1.00 90.19 71 LYS A CA 1
ATOM 549 C C . LYS A 1 71 ? 21.987 1.196 -1.945 1.00 90.19 71 LYS A C 1
ATOM 551 O O . LYS A 1 71 ? 22.936 0.831 -2.628 1.00 90.19 71 LYS A O 1
ATOM 556 N N . LEU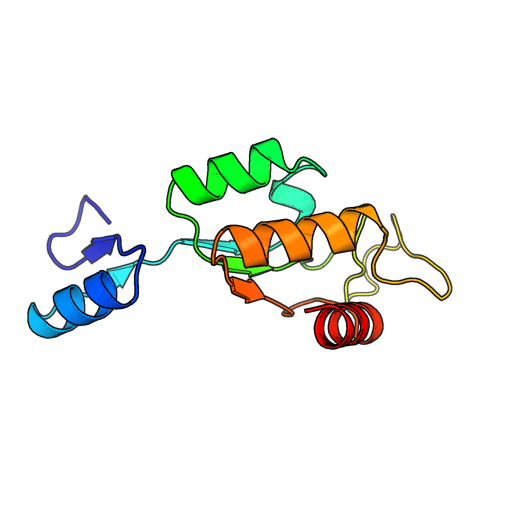 A 1 72 ? 21.476 0.455 -0.955 1.00 92.75 72 LEU A N 1
ATOM 557 C CA . LEU A 1 72 ? 22.018 -0.846 -0.557 1.00 92.75 72 LEU A CA 1
ATOM 558 C C . LEU A 1 72 ? 21.819 -1.916 -1.641 1.00 92.75 72 LEU A C 1
ATOM 560 O O . LEU A 1 72 ? 22.672 -2.780 -1.816 1.00 92.75 72 LEU A O 1
ATOM 564 N N . TYR A 1 73 ? 20.713 -1.835 -2.386 1.00 89.81 73 TYR A N 1
ATOM 565 C CA . TYR A 1 73 ? 20.387 -2.748 -3.478 1.00 89.81 73 TYR A CA 1
ATOM 566 C C . TYR A 1 73 ? 20.162 -1.964 -4.772 1.00 89.81 73 TYR A C 1
ATOM 568 O O . TYR A 1 73 ? 19.396 -1.002 -4.801 1.00 89.81 73 TYR A O 1
ATOM 576 N N . ASN A 1 74 ? 20.806 -2.399 -5.853 1.00 89.62 74 ASN A N 1
ATOM 577 C CA . ASN A 1 74 ? 20.717 -1.776 -7.178 1.00 89.62 74 ASN A CA 1
ATOM 578 C C . ASN A 1 74 ? 19.777 -2.520 -8.145 1.00 89.62 74 ASN A C 1
ATOM 580 O O . ASN A 1 74 ? 19.529 -2.051 -9.255 1.00 89.62 74 ASN A O 1
ATOM 584 N N . VAL A 1 75 ? 19.228 -3.669 -7.740 1.00 92.94 75 VAL A N 1
ATOM 585 C CA . VAL A 1 75 ? 18.236 -4.403 -8.537 1.00 92.94 75 VAL A CA 1
ATOM 586 C C . VAL A 1 75 ? 17.019 -3.502 -8.762 1.00 92.94 75 VAL A C 1
ATOM 588 O O . VAL A 1 75 ? 16.573 -2.828 -7.836 1.00 92.94 75 VAL A O 1
ATOM 591 N N . PHE A 1 76 ? 16.510 -3.457 -9.996 1.00 91.12 76 PHE A N 1
ATOM 592 C CA . PHE A 1 76 ? 15.419 -2.572 -10.444 1.00 91.12 76 PHE A CA 1
ATOM 593 C C . PHE A 1 76 ? 15.671 -1.059 -10.316 1.00 91.12 76 PHE A C 1
ATOM 595 O O . PHE A 1 76 ? 14.736 -0.276 -10.499 1.00 91.12 76 PHE A O 1
ATOM 602 N N . GLN A 1 77 ? 16.913 -0.636 -10.061 1.00 89.38 77 GLN A N 1
ATOM 603 C CA . GLN A 1 77 ? 17.293 0.768 -10.172 1.00 89.38 77 GLN A CA 1
ATOM 604 C C . GLN A 1 77 ? 17.190 1.225 -11.634 1.00 89.38 77 GLN A C 1
ATOM 606 O O . GLN A 1 77 ? 17.575 0.509 -12.560 1.00 89.38 77 GLN A O 1
ATOM 611 N N . ARG A 1 78 ? 16.667 2.428 -11.847 1.00 84.56 78 ARG A N 1
ATOM 612 C CA . ARG A 1 78 ? 16.406 3.032 -13.150 1.00 84.56 78 ARG A CA 1
ATOM 613 C C . ARG A 1 78 ? 17.072 4.399 -13.248 1.00 84.56 78 ARG A C 1
ATOM 615 O O . ARG A 1 78 ? 17.338 5.078 -12.262 1.00 84.56 78 ARG A O 1
ATOM 622 N N . GLN A 1 79 ? 17.357 4.813 -14.480 1.00 77.50 79 GLN A N 1
ATOM 623 C CA . GLN A 1 79 ? 17.768 6.184 -14.760 1.00 77.50 79 GLN A CA 1
ATOM 624 C C . GLN A 1 79 ? 16.545 6.990 -15.196 1.00 77.50 79 GLN A C 1
ATOM 626 O O . GLN A 1 79 ? 15.878 6.647 -16.169 1.00 77.50 79 GLN A O 1
ATOM 631 N N . GLY A 1 80 ? 16.227 8.043 -14.448 1.00 69.88 80 GLY A N 1
ATOM 632 C CA . GLY A 1 80 ? 15.214 9.036 -14.809 1.00 69.88 80 GLY A CA 1
ATOM 633 C C . GLY A 1 80 ? 13.755 8.685 -14.493 1.00 69.88 80 GLY A C 1
ATOM 634 O O . GLY A 1 80 ? 12.985 9.610 -14.260 1.00 69.88 80 GLY A O 1
ATOM 635 N N . ASN A 1 81 ? 13.357 7.405 -14.434 1.00 74.50 81 ASN A N 1
ATOM 636 C CA . ASN A 1 81 ? 11.986 7.024 -14.065 1.00 74.50 81 ASN A CA 1
ATOM 637 C C . ASN A 1 81 ? 11.933 6.130 -12.820 1.00 74.50 81 ASN A C 1
ATOM 639 O O . ASN A 1 81 ? 12.281 4.952 -12.868 1.00 74.50 81 ASN A O 1
ATOM 643 N N . SER A 1 82 ? 11.435 6.693 -11.729 1.00 87.50 82 SER A N 1
ATOM 644 C CA . SER A 1 82 ? 11.343 6.068 -10.409 1.00 87.50 82 SER A CA 1
ATOM 645 C C . SER A 1 82 ? 9.993 5.398 -10.125 1.00 87.50 82 SER A C 1
ATOM 647 O O . SER A 1 82 ? 9.910 4.598 -9.197 1.00 87.50 82 SER A O 1
ATOM 649 N N . LEU A 1 83 ? 8.953 5.676 -10.928 1.00 95.50 83 LEU A N 1
ATOM 650 C CA . LEU A 1 83 ? 7.623 5.064 -10.826 1.00 95.50 83 LEU A CA 1
ATOM 651 C C . LEU A 1 83 ? 7.125 4.631 -12.214 1.00 95.50 83 LEU A C 1
ATOM 653 O O . LEU A 1 83 ? 6.783 5.436 -13.081 1.00 95.50 83 LEU A O 1
ATOM 657 N N . THR A 1 84 ? 7.083 3.322 -12.432 1.00 96.06 84 THR A N 1
ATOM 658 C CA . THR A 1 84 ? 6.700 2.745 -13.733 1.00 96.06 84 THR A CA 1
ATOM 659 C C . THR A 1 84 ? 5.201 2.872 -14.023 1.00 96.06 84 THR A C 1
ATOM 661 O O . THR A 1 84 ? 4.417 3.203 -13.139 1.00 96.06 84 THR A O 1
ATOM 664 N N . GLY A 1 85 ? 4.772 2.522 -15.243 1.00 96.31 85 GLY A N 1
ATOM 665 C CA . GLY A 1 85 ? 3.344 2.421 -15.576 1.00 96.31 85 GLY A CA 1
ATOM 666 C C . GLY A 1 85 ? 2.580 1.433 -14.683 1.00 96.31 85 GLY A C 1
ATOM 667 O O . GLY A 1 85 ? 1.475 1.735 -14.252 1.00 96.31 85 GLY A O 1
ATOM 668 N N . PHE A 1 86 ? 3.193 0.302 -14.316 1.00 97.75 86 PHE A N 1
ATOM 669 C CA . PHE A 1 86 ? 2.595 -0.609 -13.336 1.00 97.75 86 PHE A CA 1
ATOM 670 C C . PHE A 1 86 ? 2.540 0.016 -11.935 1.00 97.75 86 PHE A C 1
ATOM 672 O O . PHE A 1 86 ? 1.544 -0.124 -11.240 1.00 97.75 86 PHE A O 1
ATOM 679 N N . GLY A 1 87 ? 3.578 0.757 -11.534 1.00 97.75 87 GLY A N 1
ATOM 680 C CA . GLY A 1 87 ? 3.596 1.471 -10.253 1.00 97.75 87 GLY A CA 1
ATOM 681 C C . GLY A 1 87 ? 2.490 2.523 -10.151 1.00 97.75 87 GLY A C 1
ATOM 682 O O . GLY A 1 87 ? 1.855 2.640 -9.109 1.00 97.75 87 GLY A O 1
ATOM 683 N N . LYS A 1 88 ? 2.199 3.225 -11.251 1.00 97.81 88 LYS A N 1
ATOM 684 C CA . LYS A 1 88 ? 1.035 4.115 -11.366 1.00 97.81 88 LYS A CA 1
ATOM 685 C C . LYS A 1 88 ? -0.278 3.354 -11.182 1.00 97.81 88 LYS A C 1
ATOM 687 O O . LYS A 1 88 ? -1.059 3.716 -10.315 1.00 97.81 88 LYS A O 1
ATOM 692 N N . ALA A 1 89 ? -0.454 2.228 -11.876 1.00 98.50 89 ALA A N 1
ATOM 693 C CA . ALA A 1 89 ? -1.636 1.378 -11.706 1.00 98.50 89 ALA A CA 1
ATOM 694 C C . ALA A 1 89 ? -1.797 0.839 -10.266 1.00 98.50 89 ALA A C 1
ATOM 696 O O . ALA A 1 89 ? -2.918 0.677 -9.789 1.00 98.50 89 ALA A O 1
ATOM 697 N N . VAL A 1 90 ? -0.695 0.579 -9.549 1.00 98.62 90 VAL A N 1
ATOM 698 C CA . VAL A 1 90 ? -0.729 0.232 -8.116 1.00 98.62 90 VAL A CA 1
ATOM 699 C C . VAL A 1 90 ? -1.271 1.398 -7.290 1.00 98.62 90 VAL A C 1
ATOM 701 O O . VAL A 1 90 ? -2.172 1.185 -6.485 1.00 98.62 90 VAL A O 1
ATOM 704 N N . VAL A 1 91 ? -0.773 2.618 -7.505 1.00 98.50 91 VAL A N 1
ATOM 705 C CA . VAL A 1 91 ? -1.254 3.826 -6.809 1.00 98.50 91 VAL A CA 1
ATOM 706 C C . VAL A 1 91 ? -2.733 4.086 -7.109 1.00 98.50 91 VAL A C 1
ATOM 708 O O . VAL A 1 91 ? -3.511 4.305 -6.185 1.00 98.50 91 VAL A O 1
ATOM 711 N N . GLU A 1 92 ? -3.147 3.988 -8.373 1.00 98.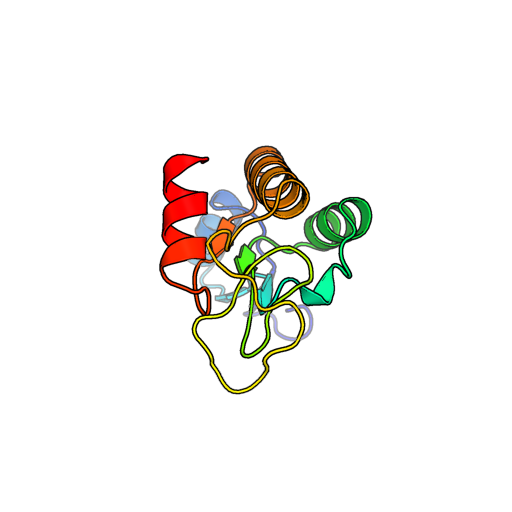62 92 GLU A N 1
ATOM 712 C CA . GLU A 1 92 ? -4.550 4.122 -8.786 1.00 98.62 92 GLU A CA 1
ATOM 713 C C . GLU A 1 92 ? -5.446 3.088 -8.091 1.00 98.62 92 GLU A C 1
ATOM 715 O O . GLU A 1 92 ? -6.526 3.424 -7.604 1.00 98.62 92 GLU A O 1
ATOM 720 N N . GLU A 1 93 ? -4.995 1.836 -7.988 1.00 98.75 93 GLU A N 1
ATOM 721 C CA . GLU A 1 93 ? -5.745 0.784 -7.304 1.00 98.75 93 GLU A CA 1
ATOM 722 C C . GLU A 1 93 ? -5.810 1.014 -5.789 1.00 98.75 93 GLU A C 1
ATOM 724 O O . GLU A 1 93 ? -6.860 0.796 -5.184 1.00 98.75 93 GLU A O 1
ATOM 729 N N . MET A 1 94 ? -4.731 1.497 -5.165 1.00 98.62 94 MET A N 1
ATOM 730 C CA . MET A 1 94 ? -4.735 1.891 -3.752 1.00 98.62 94 MET A CA 1
ATOM 731 C C . MET A 1 94 ? -5.731 3.030 -3.502 1.00 98.62 94 MET A C 1
ATOM 733 O O . MET A 1 94 ? -6.562 2.916 -2.598 1.00 98.62 94 MET A O 1
ATOM 737 N N . ASN A 1 95 ? -5.732 4.060 -4.355 1.00 98.50 95 ASN A N 1
ATOM 738 C CA . ASN A 1 95 ? -6.694 5.162 -4.304 1.00 98.50 95 ASN A CA 1
ATOM 739 C C . ASN A 1 95 ? -8.134 4.651 -4.478 1.00 98.50 95 ASN A C 1
ATOM 741 O O . ASN A 1 95 ? -9.011 4.995 -3.685 1.00 98.50 95 ASN A O 1
ATOM 745 N N . ARG A 1 96 ? -8.381 3.762 -5.452 1.00 98.50 96 ARG A N 1
ATOM 746 C CA . ARG A 1 96 ? -9.702 3.155 -5.694 1.00 98.50 96 ARG A CA 1
ATOM 747 C C . ARG A 1 96 ? -10.198 2.332 -4.501 1.00 98.50 96 ARG A C 1
ATOM 749 O O . ARG A 1 96 ? -11.395 2.317 -4.224 1.00 98.50 96 ARG A O 1
ATOM 756 N N . LEU A 1 97 ? -9.301 1.625 -3.813 1.00 98.31 97 LEU A N 1
ATOM 757 C CA . LEU A 1 97 ? -9.618 0.840 -2.615 1.00 98.31 97 LEU A CA 1
ATOM 758 C C . LEU A 1 97 ? -9.809 1.714 -1.362 1.00 98.31 97 LEU A C 1
ATOM 760 O O . LEU A 1 97 ? -10.368 1.241 -0.373 1.00 98.31 97 LEU A O 1
ATOM 764 N N . GLY A 1 98 ? -9.333 2.961 -1.364 1.00 97.88 98 GLY A N 1
ATOM 765 C CA . GLY A 1 98 ? -9.198 3.755 -0.141 1.00 97.88 98 GLY A CA 1
ATOM 766 C C . GLY A 1 98 ? -8.104 3.210 0.786 1.00 97.88 98 GLY A C 1
ATOM 767 O O . GLY A 1 98 ? -8.247 3.253 2.008 1.00 97.88 98 GLY A O 1
ATOM 768 N N . MET A 1 99 ? -7.042 2.637 0.213 1.00 98.38 99 MET A N 1
ATOM 769 C CA . MET A 1 99 ? -5.832 2.226 0.923 1.00 98.38 99 MET A CA 1
ATOM 770 C C . MET A 1 99 ? -4.835 3.389 0.955 1.00 98.38 99 MET A C 1
ATOM 772 O O . MET A 1 99 ? -4.576 4.015 -0.069 1.00 98.38 99 MET A O 1
ATOM 776 N N . MET A 1 100 ? -4.242 3.654 2.119 1.00 98.12 100 MET A N 1
ATOM 777 C CA . MET A 1 100 ? -3.235 4.701 2.267 1.00 98.12 100 MET A CA 1
ATOM 778 C C . MET A 1 100 ? -1.948 4.339 1.514 1.00 98.12 100 MET A C 1
ATOM 780 O O . MET A 1 100 ? -1.401 3.246 1.685 1.00 98.12 100 MET A O 1
ATOM 784 N N . VAL A 1 101 ? -1.469 5.279 0.697 1.00 98.56 101 VAL A N 1
ATOM 785 C CA . VAL A 1 101 ? -0.176 5.198 0.012 1.00 98.56 101 VAL A CA 1
ATOM 786 C C . VAL A 1 101 ? 0.904 5.741 0.939 1.00 98.56 101 VAL A C 1
ATOM 788 O O . VAL A 1 101 ? 0.994 6.949 1.150 1.00 98.56 101 VAL A O 1
ATOM 791 N N . ASP A 1 102 ? 1.716 4.851 1.503 1.00 98.56 102 ASP A N 1
ATOM 792 C CA . ASP A 1 102 ? 2.829 5.238 2.366 1.00 98.56 102 ASP A CA 1
ATOM 793 C C . ASP A 1 102 ? 4.102 5.462 1.528 1.00 98.56 102 ASP A C 1
ATOM 795 O O . ASP A 1 102 ? 4.567 4.591 0.785 1.00 98.56 102 ASP A O 1
ATOM 799 N N . LEU A 1 103 ? 4.647 6.676 1.620 1.00 98.25 103 LEU A N 1
ATOM 800 C CA . LEU A 1 103 ? 5.835 7.113 0.881 1.00 98.25 103 LEU A CA 1
ATOM 801 C C . LEU A 1 103 ? 7.135 6.906 1.664 1.00 98.25 103 LEU A C 1
ATOM 803 O O . LEU A 1 103 ? 8.214 7.227 1.157 1.00 98.25 103 LEU A O 1
ATOM 807 N N . SER A 1 104 ? 7.060 6.347 2.871 1.00 98.12 104 SER A N 1
ATOM 808 C CA . SER A 1 104 ? 8.235 5.929 3.631 1.00 98.12 104 SER A CA 1
ATOM 809 C C . SER A 1 104 ? 9.117 5.006 2.786 1.00 98.12 104 SER A C 1
ATOM 811 O O . SER A 1 104 ? 8.633 4.231 1.960 1.00 98.12 104 SER A O 1
ATOM 813 N N . HIS A 1 105 ? 10.435 5.123 2.958 1.00 97.81 105 HIS A N 1
ATOM 814 C CA . HIS A 1 105 ? 11.474 4.436 2.174 1.00 97.81 105 HIS A CA 1
ATOM 815 C C . HIS A 1 105 ? 11.540 4.740 0.675 1.00 97.81 105 HIS A C 1
ATOM 817 O O . HIS A 1 105 ? 12.521 4.348 0.047 1.00 97.81 105 HIS A O 1
ATOM 823 N N . THR A 1 106 ? 10.566 5.421 0.078 1.00 97.19 106 THR A N 1
ATOM 824 C CA . THR A 1 106 ? 10.613 5.708 -1.358 1.00 97.19 106 THR A CA 1
ATOM 825 C C . THR A 1 106 ? 11.719 6.708 -1.691 1.00 97.19 106 THR A C 1
ATOM 827 O O . THR A 1 106 ? 12.099 7.551 -0.874 1.00 97.19 106 THR A O 1
ATOM 830 N N . SER A 1 107 ? 12.279 6.617 -2.898 1.00 95.81 107 SER A N 1
ATOM 831 C CA . SER A 1 107 ? 13.173 7.659 -3.401 1.00 95.81 107 SER A CA 1
ATOM 832 C C . SER A 1 107 ? 12.399 8.971 -3.554 1.00 95.81 107 SER A C 1
ATOM 834 O O . SER A 1 107 ? 11.189 8.961 -3.788 1.00 95.81 107 SER A O 1
ATOM 836 N N . TRP A 1 108 ? 13.091 10.113 -3.488 1.00 94.81 108 TRP A N 1
ATOM 837 C CA . TRP A 1 108 ? 12.454 11.416 -3.724 1.00 94.81 108 TRP A CA 1
ATOM 838 C C . TRP A 1 108 ? 11.690 11.448 -5.052 1.00 94.81 108 TRP A C 1
ATOM 840 O O . TRP A 1 108 ? 10.563 11.929 -5.116 1.00 94.81 108 TRP A O 1
ATOM 850 N N . ALA A 1 109 ? 12.284 10.891 -6.107 1.00 95.00 109 ALA A N 1
ATOM 851 C CA . ALA A 1 109 ? 11.653 10.845 -7.413 1.00 95.00 109 ALA A CA 1
ATOM 852 C C . ALA A 1 109 ? 10.388 9.969 -7.396 1.00 95.00 109 ALA A C 1
ATOM 854 O O . ALA A 1 109 ? 9.400 10.327 -8.031 1.00 95.00 109 ALA A O 1
ATOM 855 N N . THR A 1 110 ? 10.382 8.831 -6.686 1.00 96.44 110 THR A N 1
ATOM 856 C CA . THR A 1 110 ? 9.176 7.999 -6.507 1.00 96.44 110 THR A CA 1
ATOM 857 C C . THR A 1 110 ? 8.096 8.789 -5.774 1.00 96.44 110 THR A C 1
ATOM 859 O O . THR A 1 110 ? 6.988 8.903 -6.290 1.00 96.44 110 THR A O 1
ATOM 862 N N . ALA A 1 111 ? 8.422 9.385 -4.622 1.00 96.75 111 ALA A N 1
ATOM 863 C CA . ALA A 1 111 ? 7.482 10.187 -3.840 1.00 96.75 111 ALA A CA 1
ATOM 864 C C . ALA A 1 111 ? 6.879 11.325 -4.676 1.00 96.75 111 ALA A C 1
ATOM 866 O O . ALA A 1 111 ? 5.662 11.485 -4.737 1.00 96.75 111 ALA A O 1
ATOM 867 N N . TRP A 1 112 ? 7.725 12.068 -5.390 1.00 95.62 112 TRP A N 1
ATOM 868 C CA . TRP A 1 112 ? 7.308 13.155 -6.270 1.00 95.62 112 TRP A CA 1
ATOM 869 C C . TRP A 1 112 ? 6.412 12.674 -7.417 1.00 95.62 112 TRP A C 1
ATOM 871 O O . TRP A 1 112 ? 5.418 13.323 -7.740 1.00 95.62 112 TRP A O 1
ATOM 881 N N . ALA A 1 113 ? 6.731 11.530 -8.028 1.00 95.44 113 ALA A N 1
ATOM 882 C CA . ALA A 1 113 ? 5.915 10.949 -9.090 1.00 95.44 113 ALA A CA 1
ATOM 883 C C . ALA A 1 113 ? 4.527 10.522 -8.590 1.00 95.44 113 ALA A C 1
ATOM 885 O O . ALA A 1 113 ? 3.553 10.720 -9.309 1.00 95.44 113 ALA A O 1
ATOM 886 N N . VAL A 1 114 ? 4.427 9.983 -7.369 1.00 97.00 114 VAL A N 1
ATOM 887 C CA . VAL A 1 114 ? 3.139 9.649 -6.740 1.00 97.00 114 VAL A CA 1
ATOM 888 C C . VAL A 1 114 ? 2.331 10.917 -6.467 1.00 97.00 114 VAL A C 1
ATOM 890 O O . VAL A 1 114 ? 1.181 10.998 -6.874 1.00 97.00 114 VAL A O 1
ATOM 893 N N . LEU A 1 115 ? 2.936 11.936 -5.849 1.00 96.00 115 LEU A N 1
ATOM 894 C CA . LEU A 1 115 ? 2.246 13.185 -5.493 1.00 96.00 115 LEU A CA 1
ATOM 895 C C . LEU A 1 115 ? 1.717 13.973 -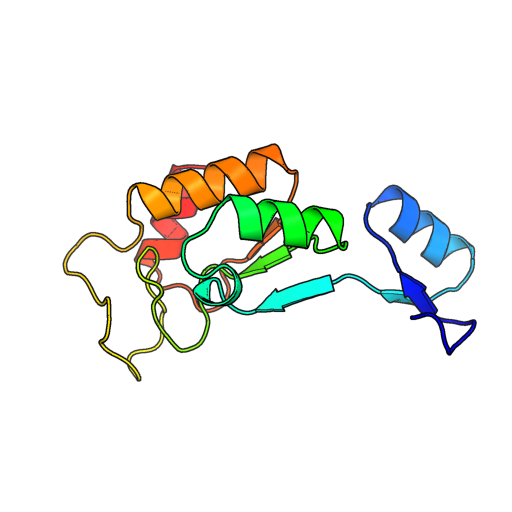6.703 1.00 96.00 115 LEU A C 1
ATOM 897 O O . LEU A 1 115 ? 0.750 14.708 -6.560 1.00 96.00 115 LEU A O 1
ATOM 901 N N . ASN A 1 116 ? 2.335 13.831 -7.880 1.00 94.00 116 ASN A N 1
ATOM 902 C CA . ASN A 1 116 ? 1.853 14.450 -9.124 1.00 94.00 116 ASN A CA 1
ATOM 903 C C . ASN A 1 116 ? 0.876 13.569 -9.919 1.00 94.00 116 ASN A C 1
ATOM 905 O O . ASN A 1 116 ? 0.403 13.986 -10.976 1.00 94.00 116 ASN A O 1
ATOM 909 N N . HIS A 1 117 ? 0.643 12.336 -9.475 1.00 85.88 117 HIS A N 1
ATOM 910 C CA . HIS A 1 117 ? -0.241 11.382 -10.137 1.00 85.88 117 HIS A CA 1
ATOM 911 C C . HIS A 1 117 ? -1.548 11.154 -9.368 1.00 85.88 117 HIS A C 1
ATOM 913 O O . HIS A 1 117 ? -2.563 10.884 -10.008 1.00 85.88 117 HIS A O 1
ATOM 919 N N . SER A 1 118 ? -1.494 11.249 -8.035 1.00 59.25 118 SER A N 1
ATOM 920 C CA . SER A 1 118 ? -2.618 11.044 -7.113 1.00 59.25 118 SER A CA 1
ATOM 921 C C . SER A 1 118 ? -3.645 12.169 -7.119 1.00 59.25 118 SER A C 1
ATOM 923 O O . SER A 1 118 ? -3.243 13.350 -7.194 1.00 59.25 118 SER A O 1
#